Protein AF-A0A258BAB8-F1 (afdb_monomer_lite)

Radius of gyration: 21.0 Å; chains: 1; bounding box: 58×48×53 Å

Secondary structure (DSSP, 8-state):
---------------------SS-SEETTEEPEEEEEPSSTT----THHHHHHHHHHHHTPPEEEEEGGGS-TT--SSEEEETTEEEEETTSTT-

Structure (mmCIF, N/CA/C/O backbone):
data_AF-A0A258BAB8-F1
#
_entry.id   AF-A0A258BAB8-F1
#
loop_
_atom_site.group_PDB
_atom_site.id
_atom_site.type_symbol
_atom_site.label_atom_id
_atom_site.label_alt_id
_atom_site.label_comp_id
_atom_site.label_asym_id
_atom_site.label_entity_id
_atom_site.label_seq_id
_atom_site.pdbx_PDB_ins_code
_atom_site.Cartn_x
_atom_site.Cartn_y
_atom_site.Cartn_z
_atom_site.occupancy
_atom_site.B_iso_or_equiv
_atom_site.auth_seq_id
_atom_site.auth_comp_id
_atom_site.auth_asym_id
_atom_site.auth_atom_id
_atom_site.pdbx_PDB_model_num
ATOM 1 N N . MET A 1 1 ? 45.096 35.362 37.726 1.00 41.41 1 MET A N 1
ATOM 2 C CA . MET A 1 1 ? 44.474 35.761 36.441 1.00 41.41 1 MET A CA 1
ATOM 3 C C . MET A 1 1 ? 43.517 34.652 36.019 1.00 41.41 1 MET A C 1
ATOM 5 O O . MET A 1 1 ? 43.960 33.580 35.633 1.00 41.41 1 MET A O 1
ATOM 9 N N . LEU A 1 2 ? 42.218 34.860 36.243 1.00 40.50 2 LEU A N 1
ATOM 10 C CA . LEU A 1 2 ? 41.165 33.841 36.177 1.00 40.50 2 LEU A CA 1
ATOM 11 C C . LEU A 1 2 ? 40.656 33.699 34.729 1.00 40.50 2 LEU A C 1
ATOM 13 O O . LEU A 1 2 ? 39.988 34.599 34.222 1.00 40.50 2 LEU A O 1
ATOM 17 N N . LYS A 1 3 ? 40.999 32.596 34.051 1.00 44.56 3 LYS A N 1
ATOM 18 C CA . LYS A 1 3 ? 40.505 32.277 32.699 1.00 44.56 3 LYS A CA 1
ATOM 19 C C . LYS A 1 3 ? 39.023 31.896 32.777 1.00 44.56 3 LYS A C 1
ATOM 21 O O . LYS A 1 3 ? 38.686 30.814 33.245 1.00 44.56 3 LYS A O 1
ATOM 26 N N . LYS A 1 4 ? 38.141 32.791 32.326 1.00 45.81 4 LYS A N 1
ATOM 27 C CA . LYS A 1 4 ? 36.711 32.508 32.149 1.00 45.81 4 LYS A CA 1
ATOM 28 C C . LYS A 1 4 ? 36.533 31.675 30.878 1.00 45.81 4 LYS A C 1
ATOM 30 O O . LYS A 1 4 ? 36.629 32.205 29.777 1.00 45.81 4 LYS A O 1
ATOM 35 N N . PHE A 1 5 ? 36.300 30.376 31.037 1.00 51.25 5 PHE A N 1
ATOM 36 C CA . PHE A 1 5 ? 35.772 29.537 29.964 1.00 51.25 5 PHE A CA 1
ATOM 37 C C . PHE A 1 5 ? 34.299 29.902 29.763 1.00 51.25 5 PHE A C 1
ATOM 39 O O . PHE A 1 5 ? 33.454 29.598 30.602 1.00 51.25 5 PHE A O 1
ATOM 46 N N . VAL A 1 6 ? 34.002 30.609 28.676 1.00 51.66 6 VAL A N 1
ATOM 47 C CA . VAL A 1 6 ? 32.628 30.818 28.213 1.00 51.66 6 VAL A CA 1
ATOM 48 C C . VAL A 1 6 ? 32.197 29.517 27.544 1.00 51.66 6 VAL A C 1
ATOM 50 O O . VAL A 1 6 ? 32.641 29.198 26.445 1.00 51.66 6 VAL A O 1
ATOM 53 N N . VAL A 1 7 ? 31.394 28.725 28.251 1.00 55.47 7 VAL A N 1
ATOM 54 C CA . VAL A 1 7 ? 30.762 27.523 27.704 1.00 55.47 7 VAL A CA 1
ATOM 55 C C . VAL A 1 7 ? 29.537 27.976 26.914 1.00 55.47 7 VAL A C 1
ATOM 57 O O . VAL A 1 7 ? 28.509 28.326 27.489 1.00 55.47 7 VAL A O 1
ATOM 60 N N . THR A 1 8 ? 29.658 28.011 25.590 1.00 54.38 8 THR A N 1
ATOM 61 C CA . THR A 1 8 ? 28.525 28.236 24.686 1.00 54.38 8 THR A CA 1
ATOM 62 C C . THR A 1 8 ? 27.689 26.959 24.635 1.00 54.38 8 THR A C 1
ATOM 64 O O . THR A 1 8 ? 28.075 25.980 24.001 1.00 54.38 8 THR A O 1
ATOM 67 N N . ILE A 1 9 ? 26.551 26.953 25.329 1.00 62.50 9 ILE A N 1
ATOM 68 C CA . ILE A 1 9 ? 25.557 25.878 25.244 1.00 62.50 9 ILE A CA 1
ATOM 69 C C . ILE A 1 9 ? 24.849 26.010 23.891 1.00 62.50 9 ILE A C 1
ATOM 71 O O . ILE A 1 9 ? 23.991 26.870 23.703 1.00 62.50 9 ILE A O 1
ATOM 75 N N . VAL A 1 10 ? 25.232 25.171 22.928 1.00 59.22 10 VAL A N 1
ATOM 76 C CA . VAL A 1 10 ? 24.492 24.986 21.675 1.00 59.22 10 VAL A CA 1
ATOM 77 C C . VAL A 1 10 ? 23.315 24.065 21.987 1.00 59.22 10 VAL A C 1
ATOM 79 O O . VAL A 1 10 ? 23.476 22.855 22.115 1.00 59.22 10 VAL A O 1
ATOM 82 N N . SER A 1 11 ? 22.132 24.648 22.176 1.00 58.16 11 SER A N 1
ATOM 83 C CA . SER A 1 11 ? 20.902 23.883 22.378 1.00 58.16 11 SER A CA 1
ATOM 84 C C . SER A 1 11 ? 20.446 23.314 21.032 1.00 58.16 11 SER A C 1
ATOM 86 O O . SER A 1 11 ? 20.015 24.063 20.154 1.00 58.16 11 SER A O 1
ATOM 88 N N . LEU A 1 12 ? 20.582 21.999 20.840 1.00 54.25 12 LEU A N 1
ATOM 89 C CA . LEU A 1 12 ? 20.007 21.291 19.697 1.00 54.25 12 LEU A CA 1
ATOM 90 C C . LEU A 1 12 ? 18.485 21.241 19.867 1.00 54.25 12 LEU A C 1
ATOM 92 O O . LEU A 1 12 ? 17.951 20.380 20.563 1.00 54.25 12 LEU A O 1
ATOM 96 N N . PHE A 1 13 ? 17.778 22.169 19.225 1.00 50.25 13 PHE A N 1
ATOM 97 C CA . PHE A 1 13 ? 16.348 22.015 18.986 1.00 50.25 13 PHE A CA 1
ATOM 98 C C . PHE A 1 13 ? 16.152 20.856 18.006 1.00 50.25 13 PHE A C 1
ATOM 100 O O . PHE A 1 13 ? 16.335 21.006 16.799 1.00 50.25 13 PHE A O 1
ATOM 107 N N . SER A 1 14 ? 15.802 19.683 18.530 1.00 52.00 14 SER A N 1
ATOM 108 C CA . SER A 1 14 ? 15.318 18.568 17.722 1.00 52.00 14 SER A CA 1
ATOM 109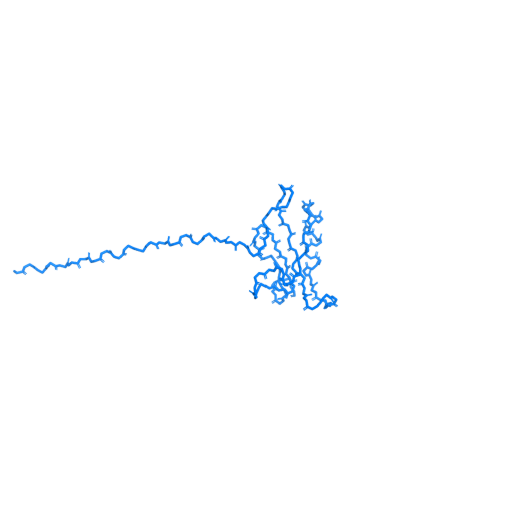 C C . SER A 1 14 ? 14.012 18.991 17.051 1.00 52.00 14 SER A C 1
ATOM 111 O O . SER A 1 14 ? 12.968 19.051 17.700 1.00 52.00 14 SER A O 1
ATOM 113 N N . LEU A 1 15 ? 14.067 19.310 15.756 1.00 50.66 15 LEU A N 1
ATOM 114 C CA . LEU A 1 15 ? 12.877 19.410 14.917 1.00 50.66 15 LEU A CA 1
ATOM 115 C C . LEU A 1 15 ? 12.208 18.032 14.918 1.00 50.66 15 LEU A C 1
ATOM 117 O O . LEU A 1 15 ? 12.712 17.084 14.316 1.00 50.66 15 LEU A O 1
ATOM 121 N N . THR A 1 16 ? 11.080 17.904 15.607 1.00 48.34 16 THR A N 1
ATOM 122 C CA . THR A 1 16 ? 10.192 16.756 15.455 1.00 48.34 16 THR A CA 1
ATOM 123 C C . THR A 1 16 ? 9.574 16.835 14.062 1.00 48.34 16 THR A C 1
ATOM 125 O O . THR A 1 16 ? 8.560 17.494 13.843 1.00 48.34 16 THR A O 1
ATOM 128 N N . ALA A 1 17 ? 10.219 16.202 13.082 1.00 52.16 17 ALA A N 1
ATOM 129 C CA . ALA A 1 17 ? 9.607 15.969 11.786 1.00 52.16 17 ALA A CA 1
ATOM 130 C C . ALA A 1 17 ? 8.354 15.110 12.014 1.00 52.16 17 ALA A C 1
ATOM 132 O O . ALA A 1 17 ? 8.454 13.960 12.443 1.00 52.16 17 ALA A O 1
ATOM 133 N N . LEU A 1 18 ? 7.170 15.677 11.771 1.00 51.84 18 LEU A N 1
ATOM 134 C CA . LEU A 1 18 ? 5.951 14.889 11.625 1.00 51.84 18 LEU A CA 1
ATOM 135 C C . LEU A 1 18 ? 6.195 13.960 10.433 1.00 51.84 18 LEU A C 1
ATOM 137 O O . LEU A 1 18 ? 6.328 14.421 9.301 1.00 51.84 18 LEU A O 1
ATOM 141 N N . ALA A 1 19 ? 6.366 12.667 10.699 1.00 55.97 19 ALA A N 1
ATOM 142 C CA . ALA A 1 19 ? 6.553 11.670 9.660 1.00 55.97 19 ALA A CA 1
ATOM 143 C C . ALA A 1 19 ? 5.249 11.558 8.856 1.00 55.97 19 ALA A C 1
ATOM 145 O O . ALA A 1 19 ? 4.341 10.808 9.212 1.00 55.97 19 ALA A O 1
ATOM 146 N N . ASN A 1 20 ? 5.129 12.347 7.789 1.00 75.25 20 ASN A N 1
ATOM 147 C CA . ASN A 1 20 ? 4.035 12.210 6.842 1.00 75.25 20 ASN A CA 1
ATOM 148 C C . ASN A 1 20 ? 4.268 10.906 6.073 1.00 75.25 20 ASN A C 1
ATOM 150 O O . ASN A 1 20 ? 5.188 10.812 5.262 1.00 75.25 20 ASN A O 1
ATOM 154 N N . SER A 1 21 ? 3.465 9.882 6.364 1.00 87.75 21 SER A N 1
ATOM 155 C CA . SER A 1 21 ? 3.486 8.638 5.595 1.00 87.75 21 SER A CA 1
ATOM 156 C C . SER A 1 21 ? 3.187 8.928 4.116 1.00 87.75 21 SER A C 1
ATOM 158 O O . SER A 1 21 ? 2.330 9.771 3.834 1.00 87.75 21 SER A O 1
ATOM 160 N N . PRO A 1 22 ? 3.846 8.243 3.159 1.00 91.38 22 PRO A N 1
ATOM 161 C CA . PRO A 1 22 ? 3.551 8.417 1.736 1.00 91.38 22 PRO A CA 1
ATOM 162 C C . PRO A 1 22 ? 2.170 7.876 1.342 1.00 91.38 22 PRO A C 1
ATOM 164 O O . PRO A 1 22 ? 1.741 8.073 0.207 1.00 91.38 22 PRO A O 1
ATOM 167 N N . VAL A 1 23 ? 1.481 7.189 2.258 1.00 93.19 23 VAL A N 1
ATOM 168 C CA . VAL A 1 23 ? 0.168 6.586 2.044 1.00 93.19 23 VAL A CA 1
ATOM 169 C C . VAL A 1 23 ? -0.815 6.982 3.154 1.00 93.19 23 VAL A C 1
ATOM 171 O O . VAL A 1 23 ? -0.398 7.322 4.265 1.00 93.19 23 VAL A O 1
ATOM 174 N N . PRO A 1 24 ? -2.135 6.915 2.904 1.00 91.75 24 PRO A N 1
ATOM 175 C CA . PRO A 1 24 ? -3.132 7.087 3.955 1.00 91.75 24 PRO A CA 1
ATOM 176 C C . PRO A 1 24 ? -2.948 6.073 5.091 1.00 91.75 24 PRO A C 1
ATOM 178 O O . PRO A 1 24 ? -2.694 4.898 4.842 1.00 91.75 24 PRO A O 1
ATOM 181 N N . LEU A 1 25 ? -3.131 6.513 6.340 1.00 91.94 25 LEU A N 1
ATOM 182 C CA . LEU A 1 25 ? -3.055 5.646 7.527 1.00 91.94 25 LEU A CA 1
ATOM 183 C C . LEU A 1 25 ? -4.400 5.003 7.888 1.00 91.94 25 LEU A C 1
ATOM 185 O O . LEU A 1 25 ? -4.439 3.953 8.530 1.00 91.94 25 LEU A O 1
ATOM 189 N N . VAL A 1 26 ? -5.507 5.640 7.495 1.00 89.69 26 VAL A N 1
ATOM 190 C CA . VAL A 1 26 ? -6.874 5.238 7.843 1.00 89.69 26 VAL A CA 1
ATOM 191 C C . VAL A 1 26 ? -7.776 5.371 6.621 1.00 89.69 26 VAL A C 1
ATOM 193 O O . VAL A 1 26 ? -7.712 6.369 5.905 1.00 89.69 26 VAL A O 1
ATOM 196 N N . ILE A 1 27 ? -8.641 4.381 6.406 1.00 86.31 27 ILE A N 1
ATOM 197 C CA . ILE A 1 27 ? -9.680 4.359 5.372 1.00 86.31 27 ILE A CA 1
ATOM 198 C C . ILE A 1 27 ? -10.978 3.936 6.044 1.00 86.31 27 ILE A C 1
ATOM 200 O O . ILE A 1 27 ? -11.017 2.909 6.716 1.00 86.31 27 ILE A O 1
ATOM 204 N N . ASN A 1 28 ? -12.042 4.723 5.881 1.00 87.62 28 ASN A N 1
ATOM 205 C CA . ASN A 1 28 ? -13.360 4.434 6.460 1.00 87.62 28 ASN A CA 1
ATOM 206 C C . ASN A 1 28 ? -13.317 4.131 7.975 1.00 87.62 28 ASN A C 1
ATOM 208 O O . ASN A 1 28 ? -14.031 3.262 8.466 1.00 87.62 28 ASN A O 1
ATOM 212 N N . GLY A 1 29 ? -12.444 4.818 8.721 1.00 87.56 29 GLY A N 1
ATOM 213 C CA . GLY A 1 29 ? -12.265 4.599 10.163 1.00 87.56 29 GLY A CA 1
ATOM 214 C C . GLY A 1 29 ? -11.477 3.336 10.545 1.00 87.56 29 GLY A C 1
ATOM 215 O O . GLY A 1 29 ? -11.310 3.072 11.733 1.00 87.56 29 GLY A O 1
ATOM 216 N N . GLN A 1 30 ? -10.961 2.571 9.579 1.00 87.25 30 GLN A N 1
ATOM 217 C CA . GLN A 1 30 ? -10.118 1.390 9.794 1.00 87.25 30 GLN A CA 1
ATOM 218 C C . GLN A 1 30 ? -8.666 1.669 9.396 1.00 87.25 30 GLN A C 1
ATOM 220 O O . GLN A 1 30 ? -8.409 2.490 8.517 1.00 87.25 30 GLN A O 1
ATOM 225 N N . LYS A 1 31 ? -7.704 0.973 10.016 1.00 88.94 31 LYS A N 1
ATOM 226 C CA . LYS A 1 31 ? -6.292 1.055 9.607 1.00 88.94 31 LYS A CA 1
ATOM 227 C C . LYS A 1 31 ? -6.151 0.675 8.134 1.00 88.94 31 LYS A C 1
ATOM 229 O O . LYS A 1 31 ? -6.684 -0.345 7.702 1.00 88.94 31 LYS A O 1
ATOM 234 N N . ALA A 1 32 ? -5.431 1.495 7.382 1.00 91.25 32 ALA A N 1
ATOM 235 C CA . ALA A 1 32 ? -5.248 1.296 5.956 1.00 91.25 32 ALA A CA 1
ATOM 236 C C . ALA A 1 32 ? -4.171 0.241 5.682 1.00 91.25 32 ALA A C 1
ATOM 238 O O . ALA A 1 32 ? -3.048 0.336 6.187 1.00 91.25 32 ALA A O 1
ATOM 239 N N . LEU A 1 33 ? -4.516 -0.732 4.842 1.00 95.56 33 LEU A N 1
ATOM 240 C CA . LEU A 1 33 ? -3.565 -1.564 4.119 1.00 95.56 33 LEU A CA 1
ATOM 241 C C . LEU A 1 33 ? -3.499 -1.025 2.688 1.00 95.56 33 LEU A C 1
ATOM 243 O O . LEU A 1 33 ? -4.508 -1.007 1.983 1.00 95.56 33 LEU A O 1
ATOM 247 N N . VAL A 1 34 ? -2.335 -0.541 2.270 1.00 95.50 34 VAL A N 1
ATOM 248 C CA . VAL A 1 34 ? -2.161 0.132 0.979 1.00 95.50 34 VAL A CA 1
ATOM 249 C C . VAL A 1 34 ? -1.200 -0.666 0.114 1.00 95.50 34 VAL A C 1
ATOM 251 O O . VAL A 1 34 ? -0.088 -0.969 0.533 1.00 95.50 34 VAL A O 1
ATOM 254 N N . PHE A 1 35 ? -1.622 -0.997 -1.100 1.00 94.00 35 PHE A N 1
ATOM 255 C CA . PHE A 1 35 ? -0.788 -1.615 -2.121 1.00 94.00 35 PHE A CA 1
ATOM 256 C C . PHE A 1 35 ? -0.468 -0.584 -3.203 1.00 94.00 35 PHE A C 1
ATOM 258 O O . PHE A 1 35 ? -1.363 -0.087 -3.887 1.00 94.00 35 PHE A O 1
ATOM 265 N N . ILE A 1 36 ? 0.812 -0.264 -3.359 1.00 93.12 36 ILE A N 1
ATOM 266 C CA . ILE A 1 36 ? 1.305 0.593 -4.435 1.00 93.12 36 ILE A CA 1
ATOM 267 C C . ILE A 1 36 ? 1.669 -0.316 -5.600 1.00 93.12 36 ILE A C 1
ATOM 269 O O . ILE A 1 36 ? 2.596 -1.126 -5.505 1.00 93.12 36 ILE A O 1
ATOM 273 N N . ASN A 1 37 ? 0.927 -0.189 -6.693 1.00 88.75 37 ASN A N 1
ATOM 274 C CA . ASN A 1 37 ? 1.167 -0.952 -7.906 1.00 88.75 37 ASN A CA 1
ATOM 275 C C . ASN A 1 37 ? 2.336 -0.361 -8.713 1.00 88.75 37 ASN A C 1
ATOM 277 O O . ASN A 1 37 ? 2.618 0.833 -8.631 1.00 88.75 37 ASN A O 1
ATOM 281 N N . GLN A 1 38 ? 2.997 -1.195 -9.518 1.00 85.62 38 GLN A N 1
ATOM 282 C CA . GLN A 1 38 ? 3.990 -0.727 -10.483 1.00 85.62 38 GLN A CA 1
ATOM 283 C C . GLN A 1 38 ? 3.302 -0.191 -11.741 1.00 85.62 38 GLN A C 1
ATOM 285 O O . GLN A 1 38 ? 2.406 -0.843 -12.286 1.00 85.62 38 GLN A O 1
ATOM 290 N N . ASP A 1 39 ? 3.760 0.968 -12.213 1.00 81.19 39 ASP A N 1
ATOM 291 C CA . ASP A 1 39 ? 3.342 1.541 -13.489 1.00 81.19 39 ASP A CA 1
ATOM 292 C C . ASP A 1 39 ? 4.360 1.173 -14.596 1.00 81.19 39 ASP A C 1
ATOM 294 O O . ASP A 1 39 ? 5.569 1.210 -14.346 1.00 81.19 39 ASP A O 1
ATOM 298 N N . PRO A 1 40 ? 3.920 0.827 -15.823 1.00 79.44 40 PRO A N 1
ATOM 299 C CA . PRO A 1 40 ? 2.532 0.642 -16.247 1.00 79.44 40 PRO A CA 1
ATOM 300 C C . PRO A 1 40 ? 1.886 -0.624 -15.643 1.00 79.44 40 PRO A C 1
ATOM 302 O O . PRO A 1 40 ? 2.583 -1.605 -15.345 1.00 79.44 40 PRO A O 1
ATOM 305 N N . PRO A 1 41 ? 0.544 -0.633 -15.497 1.00 68.88 41 PRO A N 1
ATOM 306 C CA . PRO A 1 41 ? -0.179 -1.789 -14.984 1.00 68.88 41 PRO A CA 1
ATOM 307 C C . PRO A 1 41 ? 0.042 -3.009 -15.883 1.00 68.88 41 PRO A C 1
ATOM 309 O O . PRO A 1 41 ? 0.130 -2.898 -17.104 1.00 68.88 41 PRO A O 1
ATOM 312 N N . GLY A 1 42 ? 0.109 -4.194 -15.276 1.00 62.91 42 GLY A N 1
ATOM 313 C CA . GLY A 1 42 ? 0.345 -5.448 -15.998 1.00 62.91 42 GLY A CA 1
ATOM 314 C C . GLY A 1 42 ? 1.803 -5.909 -16.020 1.00 62.91 42 GLY A C 1
ATOM 315 O O . GLY A 1 42 ? 2.067 -7.011 -16.502 1.00 62.91 42 GLY A O 1
ATOM 316 N N . THR A 1 43 ? 2.727 -5.142 -15.431 1.00 68.38 43 THR A N 1
ATOM 317 C CA . THR A 1 43 ? 4.053 -5.655 -15.062 1.00 68.38 43 THR A CA 1
ATOM 318 C C . THR A 1 43 ? 3.859 -6.767 -14.028 1.00 68.38 43 THR A C 1
ATOM 320 O O . THR A 1 43 ? 3.522 -6.514 -12.872 1.00 68.38 43 THR A O 1
ATOM 323 N N . ARG A 1 44 ? 3.953 -8.025 -14.474 1.00 58.38 44 ARG A N 1
ATOM 324 C CA . ARG A 1 44 ? 3.815 -9.195 -13.599 1.00 58.38 44 ARG A CA 1
ATOM 325 C C . ARG A 1 44 ? 5.088 -9.355 -12.773 1.00 58.38 44 ARG A C 1
ATOM 327 O O . ARG A 1 44 ? 6.162 -9.014 -13.255 1.00 58.38 44 ARG A O 1
ATOM 334 N N . CYS A 1 45 ? 4.915 -9.942 -11.589 1.00 57.38 45 CYS A N 1
ATOM 335 C CA . CYS A 1 45 ? 5.916 -10.242 -10.559 1.00 57.38 45 CYS A CA 1
ATOM 336 C C . CYS A 1 45 ? 5.998 -9.194 -9.441 1.00 57.38 45 CYS A C 1
ATOM 338 O O . CYS A 1 45 ? 6.775 -8.250 -9.507 1.00 57.38 45 CYS A O 1
ATOM 340 N N . ASN A 1 46 ? 5.265 -9.443 -8.355 1.00 65.69 46 ASN A N 1
ATOM 341 C CA . ASN A 1 46 ? 5.899 -9.505 -7.041 1.00 65.69 46 ASN A CA 1
ATOM 342 C C . ASN A 1 46 ? 5.087 -10.401 -6.096 1.00 65.69 46 ASN A C 1
ATOM 344 O O . ASN A 1 46 ? 3.891 -10.635 -6.297 1.00 65.69 46 ASN A O 1
ATOM 348 N N . THR A 1 47 ? 5.739 -10.878 -5.045 1.00 75.44 47 THR A N 1
ATOM 349 C CA . THR A 1 47 ? 5.084 -11.573 -3.928 1.00 75.44 47 THR A CA 1
ATOM 350 C C . THR A 1 47 ? 4.232 -10.602 -3.096 1.00 75.44 47 THR A C 1
ATOM 352 O O . THR A 1 47 ? 3.348 -11.023 -2.357 1.00 75.44 47 THR A O 1
ATOM 355 N N . ASN A 1 48 ? 4.399 -9.284 -3.257 1.00 86.31 48 ASN A N 1
ATOM 356 C CA . ASN A 1 48 ? 3.713 -8.293 -2.422 1.00 86.31 48 ASN A CA 1
ATOM 357 C C . ASN A 1 48 ? 2.195 -8.262 -2.637 1.00 86.31 48 ASN A C 1
ATOM 359 O O . ASN A 1 48 ? 1.476 -7.990 -1.683 1.00 86.31 48 ASN A O 1
ATOM 363 N N . VAL A 1 49 ? 1.671 -8.604 -3.822 1.00 86.88 49 VAL A N 1
ATOM 364 C CA . VAL A 1 49 ? 0.214 -8.802 -3.986 1.00 86.88 49 VAL A CA 1
ATOM 365 C C . VAL A 1 49 ? -0.283 -9.972 -3.131 1.00 86.88 49 VAL A C 1
ATOM 367 O O . VAL A 1 49 ? -1.349 -9.868 -2.527 1.00 86.88 49 VAL A O 1
ATOM 370 N N . GLN A 1 50 ? 0.484 -11.066 -3.039 1.00 88.81 50 GLN A N 1
ATOM 371 C CA . GLN A 1 50 ? 0.137 -12.190 -2.161 1.00 88.81 50 GLN A CA 1
ATOM 372 C C . GLN A 1 50 ? 0.188 -11.767 -0.691 1.00 88.81 50 GLN A C 1
ATOM 374 O O . GLN A 1 50 ? -0.762 -12.039 0.032 1.00 88.81 50 GLN A O 1
ATOM 379 N N . ILE A 1 51 ? 1.217 -11.020 -0.276 1.00 89.62 51 ILE A N 1
ATOM 380 C CA . ILE A 1 51 ? 1.341 -10.488 1.094 1.00 89.62 51 ILE A CA 1
ATOM 381 C C . ILE A 1 51 ? 0.164 -9.562 1.433 1.00 89.62 51 ILE A C 1
ATOM 383 O O . ILE A 1 51 ? -0.455 -9.700 2.486 1.00 89.62 51 ILE A O 1
ATOM 387 N N . ALA A 1 52 ? -0.197 -8.645 0.529 1.00 91.69 52 ALA A N 1
ATOM 388 C CA . ALA A 1 52 ? -1.357 -7.775 0.709 1.00 91.69 52 ALA A CA 1
ATOM 389 C C . ALA A 1 52 ? -2.644 -8.593 0.872 1.00 91.69 52 ALA A C 1
ATOM 391 O O . ALA A 1 52 ? -3.434 -8.330 1.777 1.00 91.69 52 ALA A O 1
ATOM 392 N N . ALA A 1 53 ? -2.846 -9.603 0.021 1.00 91.81 53 ALA A N 1
ATOM 393 C CA . ALA A 1 53 ? -4.012 -10.474 0.088 1.00 91.81 53 ALA A CA 1
ATOM 394 C C . ALA A 1 53 ? -4.043 -11.307 1.380 1.00 91.81 53 ALA A C 1
ATOM 396 O O . ALA A 1 53 ? -5.107 -11.455 1.980 1.00 91.81 53 ALA A O 1
ATOM 397 N N . GLU A 1 54 ? -2.906 -11.830 1.834 1.00 93.06 54 GLU A N 1
ATOM 398 C CA . GLU A 1 54 ? -2.792 -12.589 3.081 1.00 93.06 54 GLU A CA 1
ATOM 399 C C . GLU A 1 54 ? -3.174 -11.723 4.285 1.00 93.06 54 GLU A C 1
ATOM 401 O O . GLU A 1 54 ? -4.072 -12.086 5.045 1.00 93.06 54 GLU A O 1
ATOM 406 N N . ILE A 1 55 ? -2.580 -10.534 4.409 1.00 92.12 55 ILE A N 1
ATOM 407 C CA . ILE A 1 55 ? -2.846 -9.607 5.519 1.00 92.12 55 ILE A CA 1
ATOM 408 C C . ILE A 1 55 ? -4.297 -9.128 5.490 1.00 92.12 55 ILE A C 1
ATOM 410 O O . ILE A 1 55 ? -4.967 -9.122 6.525 1.00 92.12 55 ILE A O 1
ATOM 414 N N . ALA A 1 56 ? -4.817 -8.764 4.316 1.00 93.94 56 ALA A N 1
ATOM 415 C CA . ALA A 1 56 ? -6.207 -8.345 4.172 1.00 93.94 56 ALA A CA 1
ATOM 416 C C . ALA A 1 56 ? -7.181 -9.436 4.628 1.00 93.94 56 ALA A C 1
ATOM 418 O O . ALA A 1 56 ? -8.151 -9.145 5.328 1.00 93.94 56 ALA A O 1
ATOM 419 N N . ASN A 1 57 ? -6.912 -10.697 4.281 1.00 94.12 57 ASN A N 1
ATOM 420 C CA . ASN A 1 57 ? -7.759 -11.818 4.676 1.00 94.12 57 ASN A CA 1
ATOM 421 C C . ASN A 1 57 ? -7.610 -12.184 6.157 1.00 94.12 57 ASN A C 1
ATOM 423 O O . ASN A 1 57 ? -8.622 -12.458 6.806 1.00 94.12 57 ASN A O 1
ATOM 427 N N . ALA A 1 58 ? -6.389 -12.151 6.698 1.00 94.44 58 ALA A N 1
ATOM 428 C CA . ALA A 1 58 ? -6.103 -12.467 8.096 1.00 94.44 58 ALA A CA 1
ATOM 429 C C . ALA A 1 58 ? -6.702 -11.430 9.058 1.00 94.44 58 ALA A C 1
ATOM 431 O O . ALA A 1 58 ? -7.317 -11.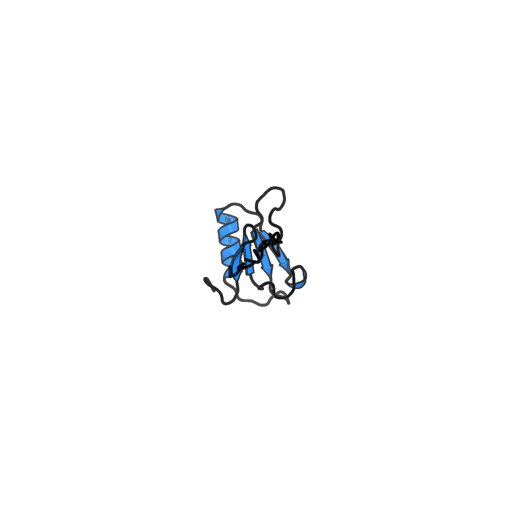794 10.059 1.00 94.44 58 ALA A O 1
ATOM 432 N N . TYR A 1 59 ? -6.572 -10.142 8.732 1.00 91.00 59 TYR A N 1
ATOM 433 C CA . TYR A 1 59 ? -6.988 -9.035 9.601 1.00 91.00 59 TYR A CA 1
ATOM 434 C C . TYR A 1 59 ? -8.294 -8.356 9.170 1.00 91.00 59 TYR A C 1
ATOM 436 O O . TYR A 1 59 ? -8.730 -7.412 9.826 1.00 91.00 59 TYR A O 1
ATOM 444 N N . ARG A 1 60 ? -8.935 -8.835 8.094 1.00 90.81 60 ARG A N 1
ATOM 445 C CA . ARG A 1 60 ? -10.183 -8.281 7.530 1.00 90.81 60 ARG A CA 1
ATOM 446 C C . ARG A 1 60 ? -10.081 -6.782 7.225 1.00 90.81 60 ARG A C 1
ATOM 448 O O . ARG A 1 60 ? -10.998 -6.015 7.514 1.00 90.81 60 ARG A O 1
ATOM 455 N N . LEU A 1 61 ? -8.954 -6.378 6.642 1.00 89.88 61 LEU A N 1
ATOM 456 C CA . LEU A 1 61 ? -8.667 -4.990 6.279 1.00 89.88 61 LEU A CA 1
ATOM 457 C C . LEU A 1 61 ? -9.023 -4.720 4.809 1.00 89.88 61 LEU A C 1
ATOM 459 O O . LEU A 1 61 ? -8.748 -5.570 3.957 1.00 89.88 61 LEU A O 1
ATOM 463 N N . PRO A 1 62 ? -9.576 -3.542 4.474 1.00 89.56 62 PRO A N 1
ATOM 464 C CA . PRO A 1 62 ? -9.702 -3.125 3.084 1.00 89.56 62 PRO A CA 1
ATOM 465 C C . PRO A 1 62 ? -8.314 -2.843 2.491 1.00 89.56 62 PRO A C 1
ATOM 467 O O . PRO A 1 62 ? -7.494 -2.168 3.116 1.00 89.56 62 PRO A O 1
ATOM 470 N N . ILE A 1 63 ? -8.066 -3.325 1.268 1.00 92.62 63 ILE A N 1
ATOM 471 C 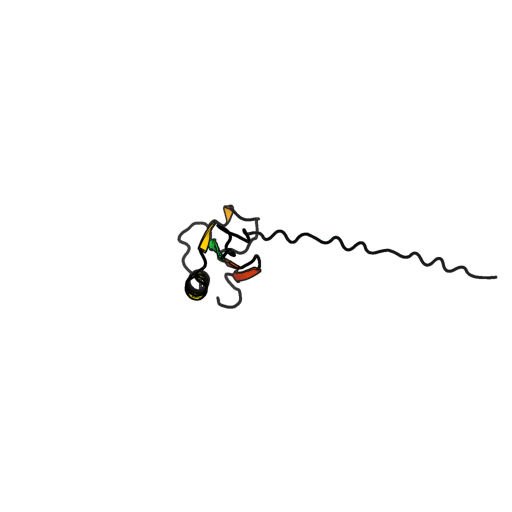CA . ILE A 1 63 ? -6.875 -2.954 0.493 1.00 92.62 63 ILE A CA 1
ATOM 472 C C . ILE A 1 63 ? -7.202 -1.714 -0.339 1.00 92.62 63 ILE A C 1
ATOM 474 O O . ILE A 1 63 ? -8.103 -1.749 -1.177 1.00 92.62 63 ILE A O 1
ATOM 478 N N . LEU A 1 64 ? -6.434 -0.641 -0.162 1.00 93.69 64 LEU A N 1
ATOM 479 C CA . LEU A 1 64 ? -6.394 0.474 -1.106 1.00 93.69 64 LEU A CA 1
ATOM 480 C C . LEU A 1 64 ? -5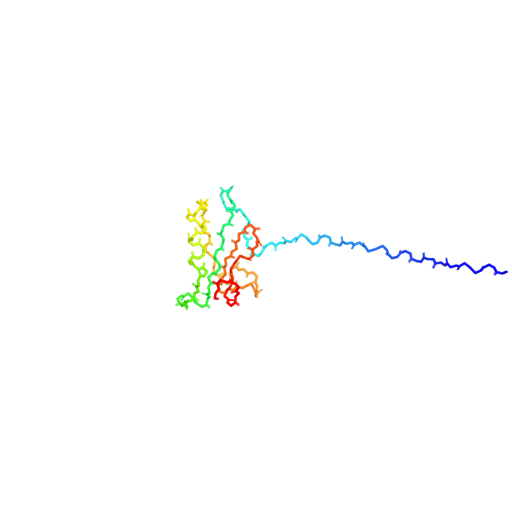.279 0.249 -2.113 1.00 93.69 64 LEU A C 1
ATOM 482 O O . LEU A 1 64 ? -4.117 0.138 -1.735 1.00 93.69 64 LEU A O 1
ATOM 486 N N . ILE A 1 65 ? -5.630 0.220 -3.393 1.00 91.81 65 ILE A N 1
ATOM 487 C CA . ILE A 1 65 ? -4.654 0.126 -4.475 1.00 91.81 65 ILE A CA 1
ATOM 488 C C . ILE A 1 65 ? -4.387 1.532 -5.005 1.00 91.81 65 ILE A C 1
ATOM 490 O O . ILE A 1 65 ? -5.322 2.225 -5.407 1.00 91.81 65 ILE A O 1
ATOM 494 N N . LEU A 1 66 ? -3.120 1.940 -5.017 1.00 91.88 66 LEU A N 1
ATOM 495 C CA . LEU A 1 66 ? -2.669 3.209 -5.588 1.00 91.88 66 LEU A CA 1
ATOM 496 C C . LEU A 1 66 ? -1.720 2.953 -6.767 1.00 91.88 66 LEU A C 1
ATOM 498 O O . LEU A 1 66 ? -0.866 2.067 -6.670 1.00 91.88 66 LEU A O 1
ATOM 502 N N . PRO A 1 67 ? -1.821 3.715 -7.870 1.00 90.06 67 PRO A N 1
ATOM 503 C CA . PRO A 1 67 ? -0.764 3.744 -8.875 1.00 90.06 67 PRO A CA 1
ATOM 504 C C . PRO A 1 67 ? 0.480 4.450 -8.311 1.00 90.06 67 PRO A C 1
ATOM 506 O O . PRO A 1 67 ? 0.370 5.295 -7.417 1.00 90.06 67 PRO A O 1
ATOM 509 N N . GLN A 1 68 ? 1.663 4.151 -8.852 1.00 89.25 68 GLN A N 1
ATOM 510 C CA . GLN A 1 68 ? 2.917 4.781 -8.415 1.00 89.25 68 GLN A CA 1
ATOM 511 C C . GLN A 1 68 ? 2.888 6.303 -8.619 1.00 89.25 68 GLN A C 1
ATOM 513 O O . GLN A 1 68 ? 3.461 7.058 -7.839 1.00 89.25 68 GLN A O 1
ATOM 518 N N . THR A 1 69 ? 2.165 6.766 -9.635 1.00 90.44 69 THR A N 1
ATOM 519 C CA . THR A 1 69 ? 1.937 8.195 -9.905 1.00 90.44 69 THR A CA 1
ATOM 520 C C . THR A 1 69 ? 1.100 8.936 -8.849 1.00 90.44 69 THR A C 1
ATOM 522 O O . THR A 1 69 ? 1.085 10.165 -8.862 1.00 90.44 69 THR A O 1
ATOM 525 N N . ALA A 1 70 ? 0.423 8.237 -7.929 1.00 92.00 70 ALA A N 1
ATOM 526 C CA . ALA A 1 70 ? -0.403 8.845 -6.874 1.00 92.00 70 ALA A CA 1
ATOM 527 C C . ALA A 1 70 ? 0.328 9.039 -5.531 1.00 92.00 70 ALA A C 1
ATOM 529 O O . ALA A 1 70 ? -0.272 9.530 -4.575 1.00 92.00 70 ALA A O 1
ATOM 530 N N . VAL A 1 71 ? 1.600 8.650 -5.441 1.00 92.75 71 VAL A N 1
ATOM 531 C CA . VAL A 1 71 ? 2.425 8.747 -4.226 1.00 92.75 71 VAL A CA 1
ATOM 532 C C . VAL A 1 71 ? 3.679 9.589 -4.494 1.00 92.75 71 VAL A C 1
ATOM 534 O O . VAL A 1 71 ? 4.013 9.828 -5.658 1.00 92.75 71 VAL A O 1
ATOM 537 N N . PRO A 1 72 ? 4.393 10.071 -3.455 1.00 93.44 72 PRO A N 1
ATOM 538 C CA . PRO A 1 72 ? 5.623 10.827 -3.653 1.00 93.44 72 PRO A CA 1
ATOM 539 C C . PRO A 1 72 ? 6.633 10.084 -4.545 1.00 93.44 72 PRO A C 1
ATOM 541 O O . PRO A 1 72 ? 6.738 8.852 -4.455 1.00 93.44 72 PRO A O 1
ATOM 544 N N . PRO A 1 73 ? 7.417 10.805 -5.368 1.00 88.06 73 PRO A N 1
ATOM 545 C CA . PRO A 1 73 ? 8.476 10.201 -6.166 1.00 88.06 73 PRO A CA 1
ATOM 546 C C . PRO A 1 73 ? 9.409 9.337 -5.312 1.00 88.06 73 PRO A C 1
ATOM 548 O O . PRO A 1 73 ? 9.655 9.648 -4.149 1.00 88.06 73 PRO A O 1
ATOM 551 N N . LEU A 1 74 ? 9.951 8.272 -5.910 1.00 87.00 74 LEU A N 1
ATOM 552 C CA . LEU A 1 74 ? 10.844 7.298 -5.258 1.00 87.00 74 LEU A CA 1
ATOM 553 C C . LEU A 1 74 ? 10.192 6.429 -4.172 1.00 87.00 74 LEU A C 1
ATOM 555 O O . LEU A 1 74 ? 10.873 5.568 -3.613 1.00 87.00 74 LEU A O 1
ATOM 559 N N . THR A 1 75 ? 8.891 6.586 -3.898 1.00 90.56 75 THR A N 1
ATOM 560 C CA . THR A 1 75 ? 8.170 5.603 -3.082 1.00 90.56 75 THR A CA 1
ATOM 561 C C . THR A 1 75 ? 8.304 4.232 -3.752 1.00 90.56 75 THR A C 1
ATOM 563 O O . THR A 1 75 ? 8.008 4.123 -4.947 1.00 90.56 75 THR A O 1
ATOM 566 N N . PRO A 1 76 ? 8.763 3.191 -3.029 1.00 89.88 76 PRO A N 1
ATOM 567 C CA . PRO A 1 76 ? 8.963 1.877 -3.614 1.00 89.88 76 PRO A CA 1
ATOM 568 C C . PRO A 1 76 ? 7.685 1.378 -4.275 1.00 89.88 76 PRO A C 1
ATOM 570 O O . PRO A 1 76 ? 6.620 1.374 -3.662 1.00 89.88 76 PRO A O 1
ATOM 573 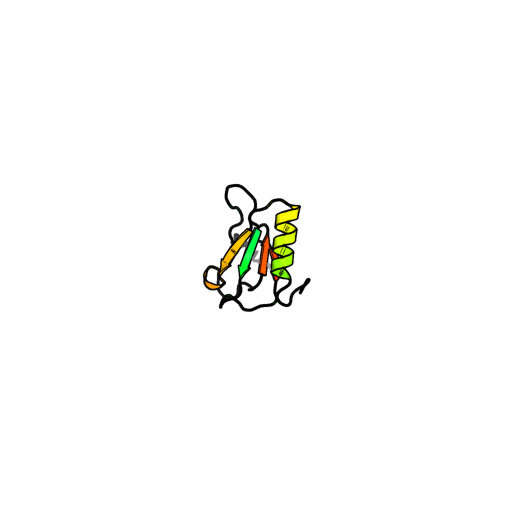N N . ALA A 1 77 ? 7.799 0.925 -5.512 1.00 89.00 77 ALA A N 1
ATOM 574 C CA . ALA A 1 77 ? 6.730 0.249 -6.215 1.00 89.00 77 ALA A CA 1
ATOM 575 C C . ALA A 1 77 ? 7.337 -0.948 -6.955 1.00 89.00 77 ALA A C 1
ATOM 577 O O . ALA A 1 77 ? 8.420 -0.819 -7.528 1.00 89.00 77 ALA A O 1
ATOM 578 N N . PRO A 1 78 ? 6.675 -2.108 -6.956 1.00 90.06 78 PRO A N 1
ATOM 579 C CA . PRO A 1 78 ? 5.435 -2.396 -6.248 1.00 90.06 78 PRO A CA 1
ATOM 580 C C . PRO A 1 78 ? 5.694 -2.691 -4.753 1.00 90.06 78 PRO A C 1
ATOM 582 O O . PRO A 1 78 ? 6.657 -3.385 -4.411 1.00 90.06 78 PRO A O 1
ATOM 585 N N . SER A 1 79 ? 4.861 -2.167 -3.847 1.00 92.56 79 SER A N 1
ATOM 586 C CA . SER A 1 79 ? 5.043 -2.296 -2.386 1.00 92.56 79 SER A CA 1
ATOM 587 C C . SER A 1 79 ? 3.730 -2.343 -1.604 1.00 92.56 79 SER A C 1
ATOM 589 O O . SER A 1 79 ? 2.673 -1.977 -2.116 1.00 92.56 79 SER A O 1
ATOM 591 N N . VAL A 1 80 ? 3.795 -2.810 -0.359 1.00 94.19 80 VAL A N 1
ATOM 592 C CA . VAL A 1 80 ? 2.674 -2.879 0.581 1.00 94.19 80 VAL A CA 1
ATOM 593 C C . VAL A 1 80 ? 3.027 -2.094 1.828 1.00 94.19 80 VAL A C 1
ATOM 595 O O . VAL A 1 80 ? 4.127 -2.212 2.370 1.00 94.19 80 VAL A O 1
ATOM 598 N N . TRP A 1 81 ? 2.061 -1.314 2.287 1.00 94.25 81 TRP A N 1
ATOM 599 C CA . TRP A 1 81 ? 2.168 -0.463 3.452 1.00 94.25 81 TRP A CA 1
ATOM 600 C C . TRP A 1 81 ? 1.034 -0.753 4.424 1.00 94.25 81 TRP A C 1
ATOM 602 O O . TRP A 1 81 ? -0.121 -0.886 4.018 1.00 94.25 81 TRP A O 1
ATOM 612 N N . TYR A 1 82 ? 1.348 -0.800 5.713 1.00 93.00 82 TYR A N 1
ATOM 613 C CA . TYR A 1 82 ? 0.358 -0.926 6.776 1.00 93.00 82 TYR A CA 1
ATOM 614 C C . TYR A 1 82 ? 0.697 0.038 7.903 1.00 93.00 82 TYR A C 1
ATOM 616 O O . TYR A 1 82 ? 1.835 0.092 8.357 1.00 93.00 82 TYR A O 1
ATOM 624 N N . ASN A 1 83 ? -0.288 0.831 8.335 1.00 88.06 83 ASN A N 1
ATOM 625 C CA . ASN A 1 83 ? -0.093 1.857 9.366 1.00 88.06 83 ASN A CA 1
ATOM 626 C C . 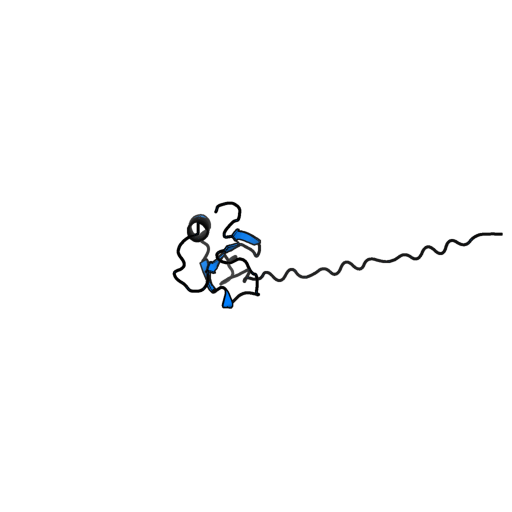ASN A 1 83 ? 1.077 2.822 9.060 1.00 88.06 83 ASN A C 1
ATOM 628 O O . ASN A 1 83 ? 1.746 3.321 9.959 1.00 88.06 83 ASN A O 1
ATOM 632 N N . GLY A 1 84 ? 1.318 3.075 7.772 1.00 87.56 84 GLY A N 1
ATOM 633 C CA . GLY A 1 84 ? 2.369 3.965 7.293 1.00 87.56 84 GLY A CA 1
ATOM 634 C C . GLY A 1 84 ? 3.778 3.382 7.278 1.00 87.56 84 GLY A C 1
ATOM 635 O O . GLY A 1 84 ? 4.701 4.097 6.894 1.00 87.56 84 GLY A O 1
ATOM 636 N N . GLU A 1 85 ? 3.936 2.105 7.619 1.00 90.31 85 GLU A N 1
ATOM 637 C CA . GLU A 1 85 ? 5.188 1.362 7.501 1.00 90.31 85 GLU A CA 1
ATOM 638 C C . GLU A 1 85 ? 5.198 0.538 6.216 1.00 90.31 85 GLU A C 1
ATOM 640 O O . GLU A 1 85 ? 4.185 -0.058 5.846 1.00 90.31 85 GLU A O 1
ATOM 645 N N . ASN A 1 86 ? 6.347 0.490 5.540 1.00 91.62 86 ASN A N 1
ATOM 646 C CA . ASN A 1 86 ? 6.549 -0.387 4.393 1.00 91.62 86 ASN A CA 1
ATOM 647 C C . ASN A 1 86 ? 6.839 -1.801 4.898 1.00 91.62 86 ASN A C 1
ATOM 649 O O . ASN A 1 86 ? 7.887 -2.045 5.494 1.00 91.62 86 ASN A O 1
ATOM 653 N N . ILE A 1 87 ? 5.902 -2.715 4.666 1.00 90.69 87 ILE A N 1
ATOM 654 C CA . ILE A 1 87 ? 5.990 -4.095 5.151 1.00 90.69 87 ILE A CA 1
ATOM 655 C C . ILE A 1 87 ? 6.535 -5.055 4.094 1.00 90.69 87 ILE A C 1
ATOM 657 O O . ILE A 1 87 ? 7.048 -6.117 4.434 1.00 90.69 87 ILE A O 1
ATOM 661 N N . ALA A 1 88 ? 6.419 -4.696 2.815 1.00 89.25 88 ALA A N 1
ATOM 662 C CA . ALA A 1 88 ? 6.943 -5.483 1.711 1.00 89.25 88 ALA A CA 1
ATOM 663 C C . ALA A 1 88 ? 7.203 -4.582 0.504 1.00 89.25 88 ALA A C 1
ATOM 665 O O . ALA A 1 88 ? 6.328 -3.834 0.070 1.00 89.25 88 ALA A O 1
ATOM 666 N N . ALA A 1 89 ? 8.385 -4.690 -0.090 1.00 85.94 89 ALA A N 1
ATOM 667 C CA . ALA A 1 89 ? 8.757 -3.957 -1.293 1.00 85.94 89 ALA A CA 1
ATOM 668 C C . ALA A 1 89 ? 9.512 -4.877 -2.246 1.00 85.94 89 ALA A C 1
ATOM 670 O O . ALA A 1 89 ? 10.202 -5.796 -1.808 1.00 85.94 89 ALA A O 1
ATOM 671 N N . SER A 1 90 ? 9.365 -4.632 -3.549 1.00 76.94 90 SER A N 1
ATOM 672 C CA . SER A 1 90 ? 10.126 -5.349 -4.575 1.00 76.94 90 SER A CA 1
ATOM 673 C C . SER A 1 90 ? 11.630 -5.285 -4.283 1.00 76.94 90 SER A C 1
ATOM 675 O O . SER A 1 90 ? 12.152 -4.214 -3.973 1.00 76.94 90 SER A O 1
ATOM 677 N N . GLY A 1 91 ? 12.306 -6.436 -4.336 1.00 71.44 91 GLY A N 1
ATOM 678 C CA . GLY A 1 91 ? 13.726 -6.574 -3.983 1.00 71.44 91 GLY A CA 1
ATOM 679 C C . GLY A 1 91 ? 14.051 -6.514 -2.481 1.00 71.44 91 GLY A C 1
ATOM 680 O O . GLY A 1 91 ? 15.226 -6.533 -2.125 1.00 71.44 91 GLY A O 1
ATOM 681 N N . GLY A 1 92 ? 13.046 -6.422 -1.603 1.00 67.94 92 GLY A N 1
ATOM 682 C CA . GLY A 1 92 ? 13.201 -6.482 -0.147 1.00 67.94 92 GLY A CA 1
ATOM 683 C C . GLY A 1 92 ? 12.934 -7.872 0.437 1.00 67.94 92 GLY A C 1
ATOM 684 O O . GLY A 1 92 ? 12.669 -8.827 -0.290 1.00 67.94 92 GLY A O 1
ATOM 685 N N . SER A 1 93 ? 12.960 -7.979 1.770 1.00 58.06 93 SER A N 1
ATOM 686 C CA . SER A 1 93 ? 12.546 -9.196 2.480 1.00 58.06 93 SER A CA 1
ATOM 687 C C . SER A 1 93 ? 11.159 -9.645 2.011 1.00 58.06 93 SER A C 1
ATOM 689 O O . SER A 1 93 ? 10.261 -8.815 1.868 1.00 58.06 93 SER A O 1
ATOM 691 N N . HIS A 1 94 ? 10.986 -10.951 1.797 1.00 53.03 94 HIS A N 1
ATOM 692 C CA . HIS A 1 94 ? 9.771 -11.562 1.238 1.00 53.03 94 HIS A CA 1
ATOM 693 C C . HIS A 1 94 ? 9.537 -11.348 -0.281 1.00 53.03 94 HIS A C 1
ATOM 695 O O . HIS A 1 94 ? 8.458 -11.693 -0.767 1.00 53.03 94 HIS A O 1
ATOM 701 N N . ASN A 1 95 ? 10.529 -10.848 -1.041 1.00 51.38 95 ASN A N 1
ATOM 702 C CA . ASN A 1 95 ? 10.638 -11.000 -2.509 1.00 51.38 95 ASN A CA 1
ATOM 703 C C . ASN A 1 95 ? 11.774 -11.935 -2.917 1.00 51.38 95 ASN A C 1
ATOM 705 O O . ASN A 1 95 ? 12.730 -12.090 -2.127 1.00 51.38 95 ASN A O 1
#

Sequence (95 aa):
MLKKFVVTIVSLFSLTALANSPVPLVINGQKALVFINQDPPGTRCNTNVQIAAEIANAYRLPILILPQTAVPPLTPAPSVWYNGENIAASGGSHN

Foldseek 3Di:
DDDDDPDDPPDPPPDPPPPDQQDDQDDPNHGEKEFEAEPPPPPDDDCQVVVSVVCCVVVVHDYHYHYPVSTDPPPAPRFIDTSSDTPDGVVDPRD

pLDDT: mean 78.88, std 16.88, range [40.5, 95.56]